Protein AF-A0A968HHV0-F1 (afdb_monomer)

pLDDT: mean 93.42, std 6.63, range [57.44, 98.0]

Secondary structure (DSSP, 8-state):
--HHHHHHHHHHHHHHHHHHHHHH-TTPPP-EEEEHHHHHHHTSTTHHHHHHHHT--EEEEETTTTEEEEE-

Solvent-accessible surface area (backbone atoms only — not comparable to full-atom values): 4248 Å² total; per-residue (Å²): 132,61,72,69,57,53,52,54,50,52,54,51,51,49,53,54,48,49,59,52,36,56,75,78,41,66,88,65,85,74,63,51,78,30,43,63,89,52,43,62,55,52,72,30,85,70,43,30,56,53,33,60,79,69,67,57,35,37,30,34,27,38,75,91,76,76,39,81,74,49,76,86

Nearest PDB structures (foldseek):
  2inb-assembly1_A-2  TM=9.597E-01  e=1.729E-04  Nostoc punctiforme PCC 73102
  2okf-assembly1_B  TM=9.508E-01  e=3.673E-04  Trichormus variabilis
  3hot-assembly1_B  TM=5.248E-01  e=5.003E+00  Drosophila mauritiana
  4rhu-assembly1_D  TM=3.937E-01  e=3.552E+00  Mycobacterium tuberculosis H37Rv

Structure (mmCIF, N/CA/C/O backbone):
data_AF-A0A968HHV0-F1
#
_entry.id   AF-A0A968HHV0-F1
#
loop_
_atom_site.group_PDB
_atom_site.id
_atom_site.type_symbol
_atom_site.label_atom_id
_atom_site.label_alt_id
_atom_site.label_comp_id
_atom_site.label_asym_id
_atom_site.label_entity_id
_atom_site.label_seq_id
_atom_site.pdbx_PDB_ins_code
_atom_site.Cartn_x
_atom_site.Cartn_y
_atom_site.Cartn_z
_atom_site.occupancy
_a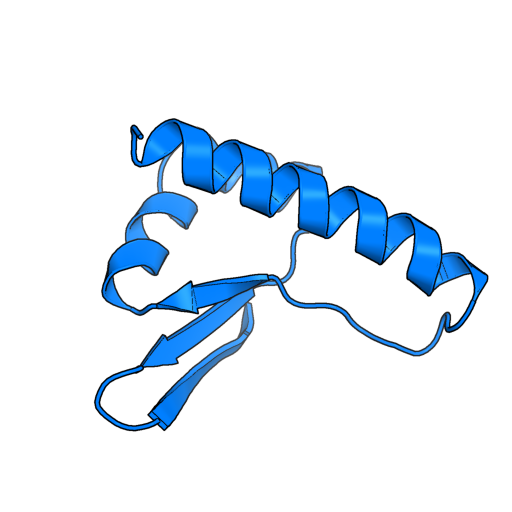tom_site.B_iso_or_equiv
_atom_site.auth_seq_id
_atom_site.auth_comp_id
_atom_site.auth_asym_id
_atom_site.auth_atom_id
_atom_site.pdbx_PDB_model_num
ATOM 1 N N . MET A 1 1 ? 4.558 19.707 9.139 1.00 57.44 1 MET A N 1
ATOM 2 C CA . MET A 1 1 ? 4.796 19.127 7.797 1.00 57.44 1 MET A CA 1
ATOM 3 C C . MET A 1 1 ? 3.440 18.746 7.213 1.00 57.44 1 MET A C 1
ATOM 5 O O . MET A 1 1 ? 2.643 18.198 7.959 1.00 57.44 1 MET A O 1
ATOM 9 N N . SER A 1 2 ? 3.133 19.109 5.963 1.00 76.94 2 SER A N 1
ATOM 10 C CA . SER A 1 2 ? 1.810 18.861 5.352 1.00 76.94 2 SER A CA 1
ATOM 11 C C . SER A 1 2 ? 1.552 17.361 5.142 1.00 76.94 2 SER A C 1
ATOM 13 O O . SER A 1 2 ? 2.480 16.624 4.808 1.00 76.94 2 SER A O 1
ATOM 15 N N . ILE A 1 3 ? 0.299 16.918 5.299 1.00 72.31 3 ILE A N 1
ATOM 16 C CA . ILE A 1 3 ? -0.120 15.519 5.097 1.00 72.31 3 ILE A CA 1
ATOM 17 C C . ILE A 1 3 ? 0.171 15.016 3.675 1.00 72.31 3 ILE A C 1
ATOM 19 O O . ILE A 1 3 ? 0.591 13.876 3.491 1.00 72.31 3 ILE A O 1
ATOM 23 N N . HIS A 1 4 ? 0.077 15.899 2.678 1.00 75.56 4 HIS A N 1
ATOM 24 C CA . HIS A 1 4 ? 0.406 15.584 1.286 1.00 75.56 4 HIS A CA 1
ATOM 25 C C . HIS A 1 4 ? 1.891 15.251 1.094 1.00 75.56 4 HIS A C 1
ATOM 27 O O . HIS A 1 4 ? 2.246 14.375 0.310 1.00 75.56 4 HIS A O 1
ATOM 33 N N . TRP A 1 5 ? 2.774 15.904 1.853 1.00 81.38 5 TRP A N 1
ATOM 34 C CA . TRP A 1 5 ? 4.209 15.627 1.789 1.00 81.38 5 TRP A CA 1
ATOM 35 C C . TRP A 1 5 ? 4.559 14.276 2.423 1.00 81.38 5 TRP A C 1
ATOM 37 O O . TRP A 1 5 ? 5.411 13.555 1.912 1.00 81.38 5 TRP A O 1
ATOM 47 N N . GLN A 1 6 ? 3.863 13.894 3.500 1.00 87.12 6 GLN A N 1
ATOM 48 C CA . GLN A 1 6 ? 4.041 12.577 4.121 1.00 87.12 6 GLN A CA 1
ATOM 49 C C . GLN A 1 6 ? 3.643 11.444 3.167 1.00 87.12 6 GLN A C 1
ATOM 51 O O . GLN A 1 6 ? 4.351 10.446 3.086 1.00 87.12 6 GLN A O 1
ATOM 56 N N . GLN A 1 7 ? 2.561 11.620 2.402 1.00 88.56 7 GLN A N 1
ATOM 57 C CA . GLN A 1 7 ? 2.109 10.647 1.402 1.00 88.56 7 GLN A CA 1
ATOM 58 C C . GLN A 1 7 ? 3.126 10.481 0.265 1.00 88.56 7 GLN A C 1
ATOM 60 O O . GLN A 1 7 ? 3.469 9.354 -0.087 1.00 88.56 7 GLN A O 1
ATOM 65 N N . ALA A 1 8 ? 3.670 11.587 -0.256 1.00 91.12 8 ALA A N 1
ATOM 66 C CA . ALA A 1 8 ? 4.708 11.546 -1.288 1.00 91.12 8 ALA A CA 1
ATOM 67 C C . ALA A 1 8 ? 5.982 10.831 -0.803 1.00 91.12 8 ALA A C 1
ATOM 69 O O . ALA A 1 8 ? 6.534 9.994 -1.518 1.00 91.12 8 ALA A O 1
ATOM 70 N N . ILE A 1 9 ? 6.417 11.107 0.435 1.00 94.81 9 ILE A N 1
ATOM 71 C CA . ILE A 1 9 ? 7.548 10.400 1.053 1.00 94.81 9 ILE A CA 1
ATOM 72 C C . ILE A 1 9 ? 7.246 8.906 1.186 1.00 94.81 9 ILE A C 1
ATOM 74 O O . ILE A 1 9 ? 8.093 8.091 0.828 1.00 94.81 9 ILE A O 1
ATOM 78 N N . ALA A 1 10 ? 6.058 8.542 1.673 1.00 94.62 10 ALA A N 1
ATOM 79 C CA . ALA A 1 10 ? 5.677 7.149 1.887 1.00 94.62 10 ALA A CA 1
ATOM 80 C C . ALA A 1 10 ? 5.675 6.348 0.572 1.00 94.62 10 ALA A C 1
ATOM 82 O O . ALA A 1 10 ? 6.235 5.253 0.514 1.00 94.62 10 ALA A O 1
ATOM 83 N N . VAL A 1 11 ? 5.136 6.926 -0.507 1.00 95.69 11 VAL A N 1
ATOM 84 C CA . VAL A 1 11 ? 5.196 6.334 -1.853 1.00 95.69 11 VAL A CA 1
ATOM 85 C C . VAL A 1 11 ? 6.644 6.199 -2.329 1.00 95.69 11 VAL A C 1
ATOM 87 O O . VAL A 1 11 ? 7.042 5.134 -2.798 1.00 95.69 11 VAL A O 1
ATOM 90 N N . GLY A 1 12 ? 7.462 7.242 -2.167 1.00 96.69 12 GLY A N 1
ATOM 91 C CA . GLY A 1 12 ? 8.879 7.196 -2.536 1.00 96.69 12 GLY A CA 1
ATOM 92 C C . GLY A 1 12 ? 9.642 6.088 -1.801 1.00 96.69 12 GLY A C 1
ATOM 93 O O . GLY A 1 12 ? 10.353 5.302 -2.427 1.00 96.69 12 GLY A O 1
ATOM 94 N N . GLN A 1 13 ? 9.445 5.974 -0.486 1.00 97.62 13 GLN A N 1
ATOM 95 C CA . GLN A 1 13 ? 10.032 4.916 0.340 1.00 97.62 13 GLN A CA 1
ATOM 96 C C . GLN A 1 13 ? 9.582 3.527 -0.120 1.00 97.62 13 GLN A C 1
ATOM 98 O O . GLN A 1 13 ? 10.424 2.648 -0.302 1.00 97.62 13 GLN A O 1
ATOM 103 N N . TYR A 1 14 ? 8.283 3.338 -0.370 1.00 97.62 14 TYR A N 1
ATOM 104 C CA . TYR A 1 14 ? 7.744 2.078 -0.879 1.00 97.62 14 TYR A CA 1
ATOM 105 C C . TYR A 1 14 ? 8.424 1.658 -2.188 1.00 97.62 14 TYR A C 1
ATOM 107 O O . TYR A 1 14 ? 8.902 0.530 -2.298 1.00 97.62 14 TYR A O 1
ATOM 115 N N . LEU A 1 15 ? 8.531 2.564 -3.166 1.00 97.38 15 LEU A N 1
ATOM 116 C CA . LEU A 1 15 ? 9.134 2.256 -4.467 1.00 97.38 15 LEU A CA 1
ATOM 117 C C . LEU A 1 15 ? 10.624 1.912 -4.349 1.00 97.38 15 LEU A C 1
ATOM 119 O O . LEU A 1 15 ? 11.089 0.958 -4.981 1.00 97.38 15 LEU A O 1
ATOM 123 N N . ILE A 1 16 ? 11.366 2.641 -3.509 1.00 98.00 16 ILE A N 1
ATOM 124 C CA . ILE A 1 16 ? 12.783 2.363 -3.242 1.00 98.00 16 ILE A CA 1
ATOM 125 C C . ILE A 1 16 ? 12.941 0.971 -2.622 1.00 98.00 16 ILE A C 1
ATOM 127 O O . ILE A 1 16 ? 13.709 0.152 -3.136 1.00 98.00 16 ILE A O 1
ATOM 131 N N . TYR A 1 17 ? 12.196 0.671 -1.555 1.00 97.56 17 TYR A N 1
ATOM 132 C CA . TYR A 1 17 ? 12.312 -0.611 -0.862 1.00 97.56 17 TYR A CA 1
ATOM 133 C C . TYR A 1 17 ? 11.822 -1.780 -1.706 1.00 97.56 17 TYR A C 1
ATOM 135 O O . TYR A 1 17 ? 12.497 -2.806 -1.744 1.00 97.56 17 TYR A O 1
ATOM 143 N N . ARG A 1 18 ? 10.722 -1.626 -2.448 1.00 97.12 18 ARG A N 1
ATOM 144 C CA . ARG A 1 18 ? 10.246 -2.641 -3.394 1.00 97.12 18 ARG A CA 1
ATOM 145 C C . ARG A 1 18 ? 11.310 -2.962 -4.438 1.00 97.12 18 ARG A C 1
ATOM 147 O O . ARG A 1 18 ? 11.598 -4.130 -4.677 1.00 97.12 18 ARG A O 1
ATOM 154 N N . SER A 1 19 ? 11.929 -1.939 -5.029 1.00 96.50 19 SER A N 1
ATOM 155 C CA . SER A 1 19 ? 12.990 -2.114 -6.026 1.00 96.50 19 SER A CA 1
ATOM 156 C C . SER A 1 19 ? 14.207 -2.839 -5.437 1.00 96.50 19 SER A C 1
ATOM 158 O O . SER A 1 19 ? 14.756 -3.760 -6.050 1.00 96.50 19 SER A O 1
ATOM 160 N N . TRP A 1 20 ? 14.623 -2.467 -4.228 1.00 98.00 20 TRP A N 1
ATOM 161 C CA . TRP A 1 20 ? 15.754 -3.102 -3.558 1.00 98.00 20 TRP A CA 1
ATOM 162 C C . TRP A 1 20 ? 15.455 -4.558 -3.156 1.00 98.00 20 TRP A C 1
ATOM 164 O O . TRP A 1 20 ? 16.232 -5.459 -3.486 1.00 98.00 20 TRP A O 1
ATOM 174 N N . LEU A 1 21 ? 14.303 -4.812 -2.526 1.00 97.31 21 LEU A N 1
ATOM 175 C CA . LEU A 1 21 ? 13.882 -6.147 -2.091 1.00 97.31 21 LEU A CA 1
ATOM 176 C C . LEU A 1 21 ? 13.632 -7.089 -3.263 1.00 97.31 21 LEU A C 1
ATOM 178 O O . LEU A 1 21 ? 14.063 -8.231 -3.192 1.00 97.31 21 LEU A O 1
ATOM 182 N N . ALA A 1 22 ? 13.066 -6.624 -4.378 1.00 95.56 22 ALA A N 1
ATOM 183 C CA . ALA A 1 22 ? 12.879 -7.461 -5.565 1.00 95.56 22 ALA A CA 1
ATOM 184 C C . ALA A 1 22 ? 14.195 -8.084 -6.077 1.00 95.56 22 ALA A C 1
ATOM 186 O O . ALA A 1 22 ? 14.179 -9.131 -6.715 1.00 95.56 22 ALA A O 1
ATOM 187 N N . ARG A 1 23 ? 15.346 -7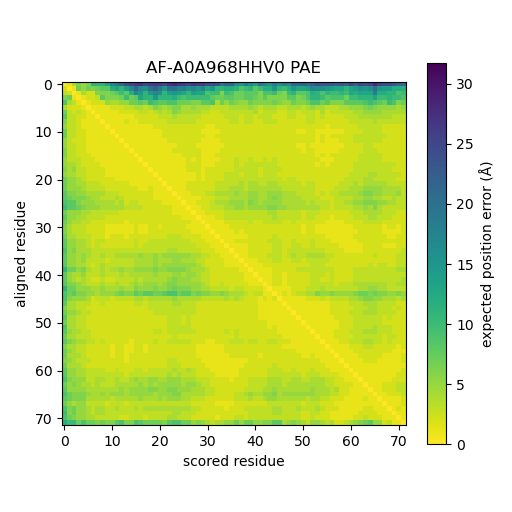.461 -5.781 1.00 96.81 23 ARG A N 1
ATOM 188 C CA . ARG A 1 23 ? 16.679 -7.965 -6.151 1.00 96.81 23 ARG A CA 1
ATOM 189 C C . ARG A 1 23 ? 17.336 -8.815 -5.067 1.00 96.81 23 ARG A C 1
ATOM 191 O O . ARG A 1 23 ? 18.158 -9.666 -5.389 1.00 96.81 23 ARG A O 1
ATOM 198 N N . LYS A 1 24 ? 17.044 -8.551 -3.791 1.00 97.62 24 LYS A N 1
ATOM 199 C CA . LYS A 1 24 ? 17.701 -9.213 -2.648 1.00 97.62 24 LYS A CA 1
ATOM 200 C C . LYS A 1 24 ? 16.881 -10.359 -2.058 1.00 97.62 24 LYS A C 1
ATOM 202 O O . LYS 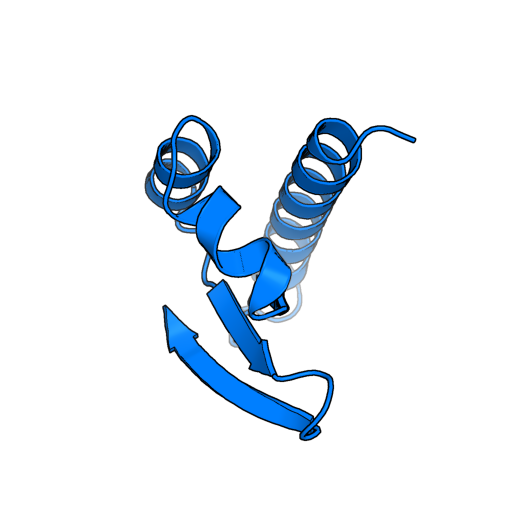A 1 24 ? 17.453 -11.353 -1.629 1.00 97.62 24 LYS A O 1
ATOM 207 N N . HIS A 1 25 ? 15.562 -10.227 -2.082 1.00 97.00 25 HIS A N 1
ATOM 208 C CA . HIS A 1 25 ? 14.581 -11.143 -1.513 1.00 97.00 25 HIS A CA 1
ATOM 209 C C . HIS A 1 25 ? 13.343 -11.209 -2.432 1.00 97.00 25 HIS A C 1
ATOM 211 O O . HIS A 1 25 ? 12.279 -10.713 -2.069 1.00 97.00 25 HIS A O 1
ATOM 217 N N . PRO A 1 26 ? 13.454 -11.801 -3.638 1.00 94.88 26 PRO A N 1
ATOM 218 C CA . PRO A 1 26 ? 12.405 -11.738 -4.665 1.00 94.88 26 PRO A CA 1
ATOM 219 C C . PRO A 1 26 ? 11.086 -12.422 -4.272 1.00 94.88 26 PRO A C 1
ATOM 221 O O . PRO A 1 26 ? 10.066 -12.183 -4.906 1.00 94.88 26 PRO A O 1
ATOM 224 N N . THR A 1 27 ? 11.090 -13.269 -3.240 1.00 97.06 27 THR A N 1
ATOM 225 C CA . THR A 1 27 ? 9.881 -13.924 -2.717 1.00 97.06 27 THR A CA 1
ATOM 226 C C . THR A 1 27 ? 9.129 -13.072 -1.695 1.00 97.06 27 THR A C 1
ATOM 228 O O . THR A 1 27 ? 8.036 -13.445 -1.274 1.00 97.06 27 THR A O 1
ATOM 231 N N . TRP A 1 28 ? 9.700 -11.949 -1.255 1.00 95.56 28 TRP A N 1
ATOM 232 C CA . TRP A 1 28 ? 9.078 -11.089 -0.256 1.00 95.56 28 TRP A CA 1
ATOM 233 C C . TRP A 1 28 ? 8.106 -10.124 -0.923 1.00 95.56 28 TRP A C 1
ATOM 235 O O . TRP A 1 28 ? 8.452 -9.420 -1.870 1.00 95.56 28 TRP A O 1
ATOM 245 N N . THR A 1 29 ? 6.892 -10.064 -0.384 1.00 94.62 29 THR A N 1
ATOM 246 C CA . THR A 1 29 ? 5.885 -9.086 -0.797 1.00 94.62 29 THR A CA 1
ATOM 247 C C . THR A 1 29 ? 5.895 -7.927 0.188 1.00 94.62 29 THR A C 1
ATOM 249 O O . THR A 1 29 ? 5.785 -8.138 1.395 1.00 94.62 29 THR A O 1
ATOM 252 N N . ILE A 1 30 ? 6.052 -6.708 -0.322 1.00 95.94 30 ILE A N 1
ATOM 253 C CA . ILE A 1 30 ? 6.016 -5.485 0.479 1.00 95.94 30 ILE A CA 1
ATOM 254 C C . ILE A 1 30 ? 4.655 -4.815 0.325 1.00 95.94 30 ILE A C 1
ATOM 256 O O . ILE A 1 30 ? 4.134 -4.720 -0.782 1.00 95.94 30 ILE A O 1
ATOM 260 N N . TYR A 1 31 ? 4.121 -4.328 1.441 1.00 97.25 31 TYR A N 1
ATOM 261 C CA . TYR A 1 31 ? 2.879 -3.570 1.499 1.00 97.25 31 TYR A CA 1
ATOM 262 C C . TYR A 1 31 ? 3.150 -2.194 2.097 1.00 97.25 31 TYR A C 1
ATOM 264 O O . TYR A 1 31 ? 3.977 -2.048 3.002 1.00 97.25 31 TYR A O 1
ATOM 272 N N . LEU A 1 32 ? 2.436 -1.186 1.610 1.00 97.12 32 LEU A N 1
ATOM 273 C CA . LEU A 1 32 ? 2.374 0.125 2.231 1.00 97.12 32 LEU A CA 1
ATOM 274 C C . LEU A 1 32 ? 1.263 0.121 3.285 1.00 97.12 32 LEU A C 1
ATOM 276 O O . LEU A 1 32 ? 0.080 0.027 2.960 1.00 97.12 32 LEU A O 1
ATOM 280 N N . ALA A 1 33 ? 1.650 0.211 4.555 1.00 96.25 33 ALA A N 1
ATOM 281 C CA . ALA A 1 33 ? 0.699 0.222 5.658 1.00 96.25 33 ALA A CA 1
ATOM 282 C C . ALA A 1 33 ? 0.055 1.601 5.840 1.00 96.25 33 ALA A C 1
ATOM 284 O O . ALA A 1 33 ? 0.747 2.615 5.953 1.00 96.25 33 ALA A O 1
ATOM 285 N N . LEU A 1 34 ? -1.274 1.627 5.919 1.00 95.12 34 LEU A N 1
ATOM 286 C CA . LEU A 1 34 ? -2.080 2.825 6.133 1.00 95.12 34 LEU A CA 1
ATOM 287 C C . LEU A 1 34 ? -2.948 2.641 7.372 1.00 95.12 34 LEU A C 1
ATOM 289 O O . LEU A 1 34 ? -3.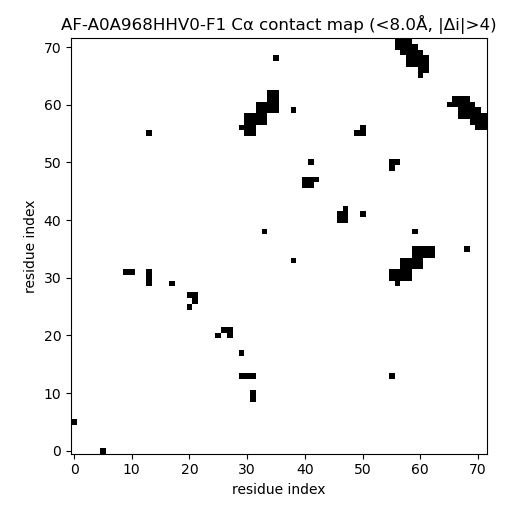569 1.599 7.552 1.00 95.12 34 LEU A O 1
ATOM 293 N N . SER A 1 35 ? -3.062 3.667 8.213 1.00 95.00 35 SER A N 1
ATOM 294 C CA . SER A 1 35 ? -4.110 3.656 9.235 1.00 95.00 35 SER A CA 1
ATOM 295 C C . SER A 1 35 ? -5.484 3.805 8.578 1.00 95.00 35 SER A C 1
ATOM 297 O O . SER A 1 35 ? -5.603 4.461 7.541 1.00 95.00 35 SER A O 1
ATOM 299 N N . VAL A 1 36 ? -6.544 3.302 9.217 1.00 94.94 36 VAL A N 1
ATOM 300 C CA . VAL A 1 36 ? -7.935 3.526 8.760 1.00 94.94 36 VAL A CA 1
ATOM 301 C C . VAL A 1 36 ? -8.217 5.013 8.485 1.00 94.94 36 VAL A C 1
ATOM 303 O O . VAL A 1 36 ? -8.870 5.353 7.502 1.00 94.94 36 VAL A O 1
ATOM 306 N N . LYS A 1 37 ? -7.662 5.919 9.306 1.00 91.75 37 LYS A N 1
ATOM 307 C CA . LYS A 1 37 ? -7.809 7.380 9.154 1.00 91.75 37 LYS A CA 1
ATOM 308 C C . LYS A 1 37 ? -7.193 7.903 7.843 1.00 91.75 37 LYS A C 1
ATOM 310 O O . LYS A 1 37 ? -7.710 8.855 7.268 1.00 91.75 37 LYS A O 1
ATOM 315 N N . ASN A 1 38 ? -6.114 7.278 7.368 1.00 91.12 38 ASN A N 1
ATOM 316 C CA . ASN A 1 38 ? -5.362 7.700 6.183 1.00 91.12 38 ASN A CA 1
ATOM 317 C C . ASN A 1 38 ? -5.709 6.906 4.914 1.00 91.12 38 ASN A C 1
ATOM 319 O O . ASN A 1 38 ? -5.411 7.375 3.816 1.00 91.12 38 ASN A O 1
ATOM 323 N N . ALA A 1 39 ? -6.359 5.745 5.042 1.00 91.69 39 ALA A N 1
ATOM 324 C CA . ALA A 1 39 ? -6.721 4.879 3.919 1.00 91.69 39 ALA A CA 1
ATOM 325 C C . ALA A 1 39 ? -7.558 5.610 2.856 1.00 91.69 39 ALA A C 1
ATOM 327 O O . ALA A 1 39 ? -7.319 5.460 1.659 1.00 91.69 39 ALA A O 1
ATOM 328 N N . ARG A 1 40 ? -8.469 6.497 3.285 1.00 90.12 40 ARG A N 1
ATOM 329 C CA . ARG A 1 40 ? -9.322 7.280 2.375 1.00 90.12 40 ARG A CA 1
ATOM 330 C C . ARG A 1 40 ? -8.525 8.102 1.360 1.00 90.12 40 ARG A C 1
ATOM 332 O O . ARG A 1 40 ? -8.983 8.272 0.237 1.00 90.12 40 ARG A O 1
ATOM 339 N N . ALA A 1 41 ? -7.343 8.596 1.727 1.00 87.44 41 ALA A N 1
ATOM 340 C CA . ALA A 1 41 ? -6.532 9.392 0.813 1.00 87.44 41 ALA A CA 1
ATOM 341 C C . ALA A 1 41 ? -6.020 8.568 -0.378 1.00 87.44 41 ALA A C 1
ATOM 343 O O . ALA A 1 41 ? -5.935 9.099 -1.476 1.00 87.44 41 ALA A O 1
ATOM 344 N N . PHE A 1 42 ? -5.741 7.276 -0.183 1.00 89.44 42 PHE A N 1
ATOM 345 C CA . PHE A 1 42 ? -5.311 6.363 -1.250 1.00 89.44 42 PHE A CA 1
ATOM 346 C C . PHE A 1 42 ? -6.472 5.849 -2.115 1.00 89.44 42 PHE A C 1
ATOM 348 O O . PHE A 1 42 ? -6.240 5.267 -3.168 1.00 89.44 42 PHE A O 1
ATOM 355 N N . GLN A 1 43 ? -7.718 6.128 -1.720 1.00 88.19 43 GLN A N 1
ATOM 356 C CA . GLN A 1 43 ? -8.915 5.892 -2.535 1.00 88.19 43 GLN A CA 1
ATOM 357 C C . GLN A 1 43 ? -9.292 7.108 -3.397 1.00 88.19 43 GLN A C 1
ATOM 359 O O . GLN A 1 43 ? -10.208 7.024 -4.213 1.00 88.19 43 GLN A O 1
ATOM 364 N N . GLN A 1 44 ? -8.617 8.245 -3.213 1.00 91.81 44 GLN A N 1
ATOM 365 C CA . GLN A 1 44 ? -8.896 9.498 -3.911 1.00 91.81 44 GLN A CA 1
ATOM 366 C C . GLN A 1 44 ? -7.718 9.911 -4.794 1.00 91.81 44 GLN A C 1
ATOM 368 O O . GLN A 1 44 ? -6.558 9.590 -4.522 1.00 91.81 44 GLN A O 1
ATOM 373 N N . GLU A 1 45 ? -8.013 10.660 -5.854 1.00 90.50 45 GLU A N 1
ATOM 374 C CA . GLU A 1 45 ? -6.971 11.246 -6.689 1.00 90.50 45 GLU A CA 1
ATOM 375 C C . GLU A 1 45 ? -6.165 12.307 -5.914 1.00 90.50 45 GLU A C 1
ATOM 377 O O . GLU A 1 45 ? -6.730 13.045 -5.101 1.00 90.50 45 GLU A O 1
ATOM 382 N N . PRO A 1 46 ? -4.841 12.401 -6.149 1.00 91.25 46 PRO A N 1
ATOM 383 C CA . PRO A 1 46 ? -4.074 11.674 -7.170 1.00 91.25 46 PRO A CA 1
ATOM 384 C C . PRO A 1 46 ? -3.527 10.310 -6.711 1.00 91.25 46 PRO A C 1
ATOM 386 O O . PRO A 1 46 ? -2.959 9.577 -7.516 1.00 91.25 46 PRO A O 1
ATOM 389 N N . LEU A 1 47 ? -3.643 9.960 -5.428 1.00 92.12 47 LEU A N 1
ATOM 390 C CA . LEU A 1 47 ? -2.952 8.792 -4.873 1.00 92.12 47 LEU A CA 1
ATOM 391 C C . LEU A 1 47 ? -3.511 7.461 -5.368 1.00 92.12 47 LEU A C 1
ATOM 393 O O . LEU A 1 47 ? -2.732 6.525 -5.526 1.00 92.12 47 LEU A O 1
ATOM 397 N N . SER A 1 48 ? -4.812 7.377 -5.646 1.00 94.12 48 SER A N 1
ATOM 398 C CA . SER A 1 48 ? -5.402 6.175 -6.243 1.00 94.12 48 SER A CA 1
ATOM 399 C C . SER A 1 48 ? -4.781 5.848 -7.605 1.00 94.12 48 SER A C 1
ATOM 401 O O . SER A 1 48 ? -4.462 4.689 -7.858 1.00 94.12 48 SER A O 1
ATOM 403 N N . LEU A 1 49 ? -4.539 6.862 -8.446 1.00 95.62 49 LEU A N 1
ATOM 404 C CA . LEU A 1 49 ? -3.884 6.694 -9.749 1.00 95.62 49 LEU A CA 1
ATOM 405 C C . LEU A 1 49 ? -2.442 6.222 -9.574 1.00 95.62 49 LEU A C 1
ATOM 407 O O . LEU A 1 49 ? -2.036 5.234 -10.172 1.00 95.62 49 LEU A O 1
ATOM 411 N N . VAL A 1 50 ? -1.690 6.857 -8.672 1.00 95.06 50 VAL A N 1
ATOM 412 C CA . VAL A 1 50 ? -0.307 6.452 -8.377 1.00 95.06 50 VAL A CA 1
ATOM 413 C C . VAL A 1 50 ? -0.249 5.013 -7.850 1.00 95.06 50 VAL A C 1
ATOM 415 O O . VAL A 1 50 ? 0.618 4.240 -8.250 1.00 95.06 50 VAL A O 1
ATOM 418 N N . ALA A 1 51 ? -1.163 4.622 -6.962 1.00 94.62 51 ALA A N 1
ATOM 419 C CA . ALA A 1 51 ? -1.203 3.257 -6.450 1.00 94.62 51 ALA A CA 1
ATOM 420 C C . ALA A 1 51 ? -1.455 2.234 -7.570 1.00 94.62 51 ALA A C 1
ATOM 422 O O . ALA A 1 51 ? -0.775 1.208 -7.615 1.00 94.62 51 ALA A O 1
ATOM 423 N N . GLN A 1 52 ? -2.366 2.541 -8.497 1.00 95.38 52 GLN A N 1
ATOM 424 C CA . GLN A 1 52 ? -2.683 1.690 -9.645 1.00 95.38 52 GLN A CA 1
ATOM 425 C C . GLN A 1 52 ? -1.517 1.606 -10.637 1.00 95.38 52 GLN A C 1
ATOM 427 O O . GLN A 1 52 ? -1.064 0.504 -10.945 1.00 95.38 52 GLN A O 1
ATOM 432 N N . ASP A 1 53 ? -0.976 2.747 -11.070 1.00 96.94 53 ASP A N 1
ATOM 433 C CA . ASP A 1 53 ? 0.089 2.824 -12.078 1.00 96.94 53 ASP A CA 1
ATOM 434 C C . ASP A 1 53 ? 1.349 2.057 -11.661 1.00 96.94 53 ASP A C 1
ATOM 436 O O . ASP A 1 53 ? 2.009 1.414 -12.480 1.00 96.94 53 ASP A O 1
ATOM 440 N N . TYR A 1 54 ? 1.688 2.103 -10.370 1.00 95.62 54 TYR A N 1
ATOM 441 C CA . TYR A 1 54 ? 2.889 1.459 -9.844 1.00 95.62 54 TYR A CA 1
ATOM 442 C C . TYR A 1 54 ? 2.627 0.095 -9.193 1.00 95.62 54 TYR A C 1
ATOM 444 O O . TYR A 1 54 ? 3.587 -0.554 -8.758 1.00 95.62 54 TYR A O 1
ATOM 452 N N . GLY A 1 55 ? 1.374 -0.368 -9.124 1.00 95.75 55 GLY A N 1
ATOM 453 C CA . GLY A 1 55 ? 1.002 -1.607 -8.434 1.00 95.75 55 GLY A CA 1
ATOM 454 C C . GLY A 1 55 ? 1.435 -1.594 -6.966 1.00 95.75 55 GLY A C 1
ATOM 455 O O . GLY A 1 55 ? 2.189 -2.467 -6.521 1.00 95.75 55 GLY A O 1
ATOM 456 N N . ILE A 1 56 ? 1.061 -0.538 -6.241 1.00 96.69 56 ILE A N 1
ATOM 457 C CA . ILE A 1 56 ? 1.317 -0.419 -4.804 1.00 96.69 56 ILE A CA 1
A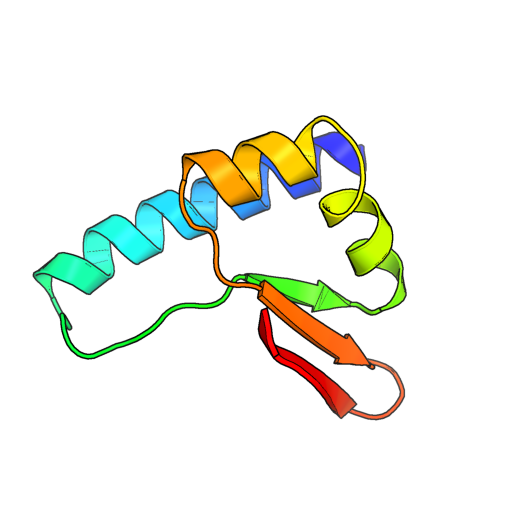TOM 458 C C . ILE A 1 56 ? 0.319 -1.305 -4.068 1.00 96.69 56 ILE A C 1
ATOM 460 O O . ILE A 1 56 ? -0.879 -1.061 -4.139 1.00 96.69 56 ILE A O 1
ATOM 464 N N . LEU A 1 57 ? 0.832 -2.295 -3.340 1.00 97.12 57 LEU A N 1
ATOM 465 C CA . LEU A 1 57 ? 0.023 -3.123 -2.458 1.00 97.12 57 LEU A CA 1
ATOM 466 C C . LEU A 1 57 ? -0.179 -2.390 -1.134 1.00 97.12 57 LEU A C 1
ATOM 468 O O . LEU A 1 57 ? 0.778 -1.857 -0.561 1.00 97.12 57 LEU A O 1
ATOM 472 N N . LEU A 1 58 ? -1.409 -2.364 -0.643 1.00 96.81 58 LEU A N 1
ATOM 473 C CA . LEU A 1 58 ? -1.818 -1.647 0.554 1.00 96.81 58 LEU A CA 1
ATOM 474 C C . LEU A 1 58 ? -2.222 -2.629 1.651 1.00 96.81 58 LEU A C 1
ATOM 476 O O . LEU A 1 58 ? -2.816 -3.677 1.409 1.00 96.81 58 LEU A O 1
ATOM 480 N N . VAL A 1 59 ? -1.916 -2.263 2.891 1.00 97.44 59 VAL A N 1
ATOM 481 C CA . VAL A 1 59 ? -2.493 -2.916 4.066 1.00 97.44 59 VAL A CA 1
ATOM 482 C C . VAL A 1 59 ? -3.099 -1.854 4.966 1.00 97.44 59 VAL A C 1
ATOM 484 O O . VAL A 1 59 ? -2.406 -0.954 5.441 1.00 97.44 59 VAL A O 1
ATOM 487 N N . THR A 1 60 ? -4.406 -1.936 5.194 1.00 96.94 60 THR A N 1
ATOM 488 C CA . THR A 1 60 ? -5.088 -1.010 6.099 1.00 96.94 60 THR A CA 1
ATOM 489 C C . THR A 1 60 ? -5.089 -1.592 7.501 1.00 96.94 60 THR A C 1
ATOM 491 O O . THR A 1 60 ? -5.535 -2.719 7.711 1.00 96.94 60 THR A O 1
ATOM 494 N N . VAL A 1 61 ? -4.621 -0.815 8.474 1.00 97.12 61 VAL A N 1
ATOM 495 C CA . VAL A 1 61 ? -4.542 -1.201 9.883 1.00 97.12 61 VAL A CA 1
ATOM 496 C C . VAL A 1 61 ? -5.382 -0.280 10.760 1.00 97.12 61 VAL A C 1
ATOM 498 O O . VAL A 1 61 ? -5.373 0.949 10.635 1.00 97.12 61 VAL A O 1
ATOM 501 N N . ASP A 1 62 ? -6.119 -0.887 11.676 1.00 96.94 62 ASP A N 1
ATOM 502 C CA . ASP A 1 62 ? -6.783 -0.213 12.779 1.00 96.94 62 ASP A CA 1
ATOM 503 C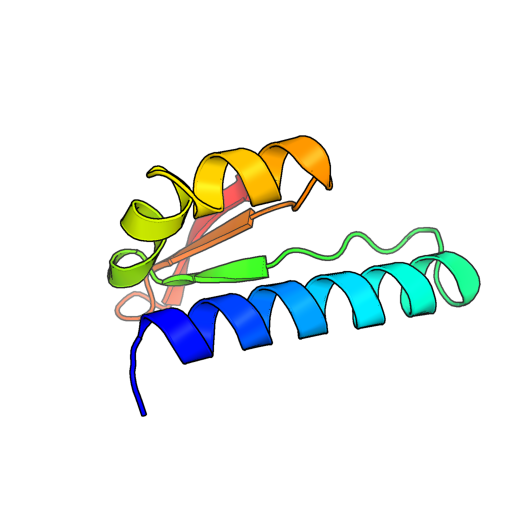 C . ASP A 1 62 ? -5.781 -0.134 13.930 1.00 96.94 62 ASP A C 1
ATOM 505 O O . ASP A 1 62 ? -5.547 -1.114 14.633 1.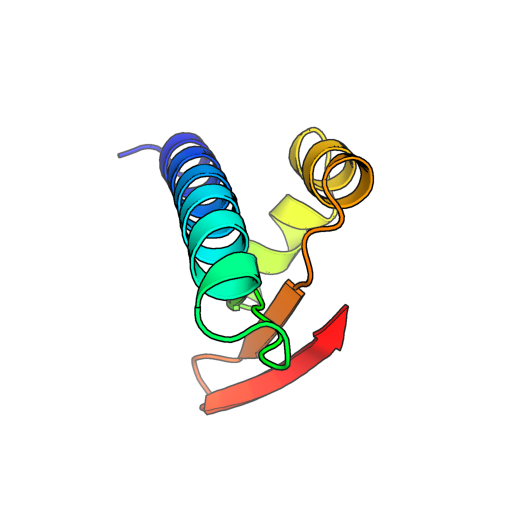00 96.94 62 ASP A O 1
ATOM 509 N N . VAL A 1 63 ? -5.131 1.027 14.050 1.00 95.38 63 VAL A N 1
ATOM 510 C CA . VAL A 1 63 ? -4.042 1.257 15.012 1.00 95.38 63 VAL A CA 1
ATOM 511 C C . VAL A 1 63 ? -4.547 1.211 16.453 1.00 95.38 63 VAL A C 1
ATOM 513 O O . VAL A 1 63 ? -3.818 0.764 17.325 1.00 95.38 63 VAL A O 1
ATOM 516 N N . GLU A 1 64 ? -5.789 1.633 16.702 1.00 96.50 64 GLU A N 1
ATOM 517 C CA . GLU A 1 64 ? -6.354 1.675 18.057 1.00 96.50 64 G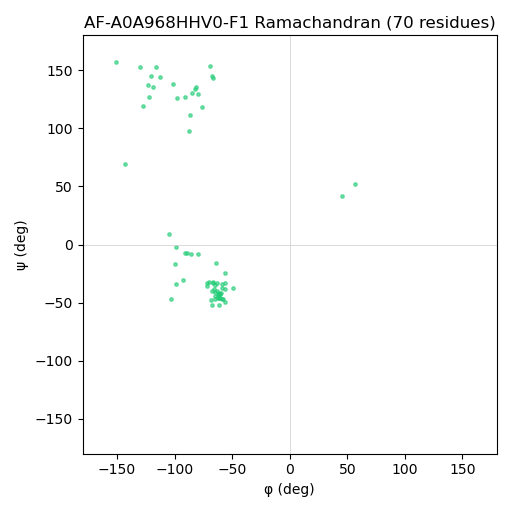LU A CA 1
ATOM 518 C C . GLU A 1 64 ? -6.646 0.259 18.582 1.00 96.50 64 GLU A C 1
ATOM 520 O O . GLU A 1 64 ? -6.513 -0.004 19.771 1.00 96.50 64 GLU A O 1
ATOM 525 N N . ASN A 1 65 ? -7.030 -0.660 17.687 1.00 96.88 65 ASN A N 1
ATOM 526 C CA . ASN A 1 65 ? -7.341 -2.055 18.019 1.00 96.88 65 ASN A CA 1
ATOM 527 C C . ASN A 1 65 ? -6.238 -3.043 17.596 1.00 96.88 65 ASN A C 1
ATOM 529 O O . ASN A 1 65 ? -6.478 -4.249 17.598 1.00 96.88 65 ASN A O 1
ATOM 533 N N . GLU A 1 66 ? -5.076 -2.538 1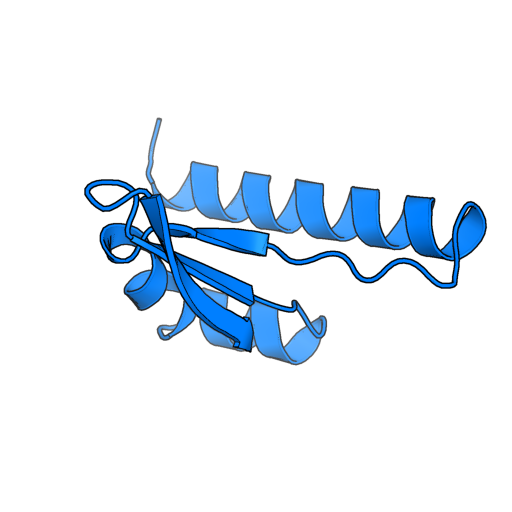7.170 1.00 95.25 66 GLU A N 1
ATOM 534 C CA . GLU A 1 66 ? -3.904 -3.305 16.717 1.00 95.25 66 GLU A CA 1
ATOM 535 C C . GLU A 1 66 ? -4.226 -4.459 15.746 1.00 95.25 66 GLU A C 1
ATOM 537 O O . GLU A 1 66 ? -3.679 -5.559 15.837 1.00 95.25 66 GLU A O 1
ATOM 542 N N . ARG A 1 67 ? -5.125 -4.223 14.782 1.00 97.06 67 ARG A N 1
ATOM 543 C CA . ARG A 1 67 ? -5.582 -5.265 13.846 1.00 97.06 67 ARG A CA 1
ATOM 544 C C . ARG A 1 67 ? -5.522 -4.831 12.393 1.00 97.06 67 ARG A C 1
ATOM 546 O O . ARG A 1 67 ? -5.679 -3.659 12.052 1.00 97.06 67 ARG A O 1
ATOM 553 N N . ILE A 1 68 ? -5.366 -5.818 11.520 1.00 97.38 68 ILE A N 1
ATOM 554 C CA . ILE A 1 68 ? -5.435 -5.622 10.075 1.00 97.38 68 ILE A CA 1
ATOM 555 C C . ILE A 1 68 ? -6.903 -5.589 9.647 1.00 97.38 68 ILE A C 1
ATOM 557 O O . ILE A 1 68 ? -7.714 -6.396 10.102 1.00 97.38 68 ILE A O 1
ATOM 561 N N . VAL A 1 69 ? -7.238 -4.629 8.791 1.00 96.88 69 VAL A N 1
ATOM 562 C CA . VAL A 1 69 ? -8.591 -4.393 8.278 1.00 96.88 69 VAL A CA 1
ATOM 563 C C . VAL A 1 69 ? -8.730 -4.906 6.849 1.00 96.88 69 VAL A C 1
ATOM 565 O O . VAL A 1 69 ? -9.702 -5.597 6.559 1.00 96.88 69 VAL A O 1
ATOM 568 N N . SER A 1 70 ? -7.771 -4.599 5.970 1.00 96.25 70 SER A N 1
ATOM 569 C CA . SER A 1 70 ? -7.775 -5.064 4.578 1.00 96.25 70 SER A CA 1
ATOM 570 C C . SER A 1 70 ? -6.363 -5.211 4.011 1.00 96.25 70 SER A C 1
ATOM 572 O O . SER A 1 70 ? -5.421 -4.580 4.496 1.00 96.25 70 SER A O 1
ATOM 574 N N . TRP A 1 71 ? -6.256 -6.050 2.982 1.00 96.31 71 TRP A N 1
ATOM 575 C CA . TRP A 1 71 ? -5.112 -6.176 2.083 1.00 96.31 71 TRP A CA 1
ATOM 576 C C . TRP A 1 71 ? -5.624 -5.924 0.667 1.00 96.31 71 TRP A C 1
ATOM 578 O O . TRP A 1 71 ? -6.600 -6.563 0.267 1.00 96.31 71 TRP A O 1
ATOM 588 N N . GLU A 1 72 ? -5.002 -4.999 -0.053 1.00 90.62 72 GLU A N 1
ATOM 589 C CA . GLU A 1 72 ? -5.408 -4.554 -1.395 1.00 90.62 72 GLU A CA 1
ATOM 590 C C . GLU A 1 72 ? -4.202 -4.488 -2.335 1.00 90.62 72 GLU A C 1
ATOM 592 O O . GLU A 1 72 ? -3.090 -4.160 -1.856 1.00 90.62 72 GLU A O 1
#

Radius of gyration: 12.56 Å; Cα contacts (8 Å, |Δi|>4): 71; chains: 1; bounding box: 27×33×30 Å

Foldseek 3Di:
DDPVVVLVVLLVVQVVVCVVCCVVPVPDDDAREDEPVGVVVCVDPPNVVVCVVVVHWYWYAPVVVRDTDDTD

Sequence (72 aa):
MSIHWQQAIAVGQYLIYRSWLARKHPTWTIYLALSVKNARAFQQEPLSLVAQDYGILLVTVDVENERIVSWE

Mean predicted aligned error: 3.25 Å